Protein AF-H4F7G5-F1 (afdb_monomer)

Radius of gyration: 16.25 Å; Cα contacts (8 Å, |Δi|>4): 63; chains: 1; bounding box: 34×37×42 Å

pLDDT: mean 78.35, std 17.93, range [31.88, 95.88]

Structure (mmCIF, N/CA/C/O backbone):
data_AF-H4F7G5-F1
#
_entry.id   AF-H4F7G5-F1
#
loop_
_atom_site.group_PDB
_atom_site.id
_atom_site.type_symbol
_atom_site.label_atom_id
_atom_site.label_alt_id
_atom_site.label_comp_id
_atom_site.label_asym_id
_atom_site.label_entity_id
_atom_site.label_seq_id
_atom_site.pdbx_PDB_ins_code
_atom_site.Cartn_x
_atom_site.Cartn_y
_atom_site.Cartn_z
_atom_site.occupancy
_atom_site.B_iso_or_equiv
_atom_site.auth_seq_id
_atom_site.auth_comp_id
_atom_site.auth_asym_id
_atom_site.auth_atom_id
_atom_site.pdbx_PDB_model_num
ATOM 1 N N . MET A 1 1 ? 9.415 9.045 -9.858 1.00 54.00 1 MET A N 1
ATOM 2 C CA . MET A 1 1 ? 8.839 8.694 -8.543 1.00 54.00 1 MET A CA 1
ATOM 3 C C . MET A 1 1 ? 9.436 9.640 -7.523 1.00 54.00 1 MET A C 1
ATOM 5 O O . MET A 1 1 ? 10.633 9.874 -7.593 1.00 54.00 1 MET A O 1
ATOM 9 N N . HIS A 1 2 ? 8.625 10.225 -6.645 1.00 59.94 2 HIS A N 1
ATOM 10 C CA . HIS A 1 2 ? 9.160 10.966 -5.505 1.00 59.94 2 HIS A CA 1
ATOM 11 C C . HIS A 1 2 ? 9.586 9.955 -4.443 1.00 59.94 2 HIS A C 1
ATOM 13 O O . HIS A 1 2 ? 8.765 9.146 -4.010 1.00 59.94 2 HIS A O 1
ATOM 19 N N . THR A 1 3 ? 10.860 9.978 -4.059 1.00 68.44 3 THR A N 1
ATOM 20 C CA . THR A 1 3 ? 11.362 9.168 -2.949 1.00 68.44 3 THR A CA 1
ATOM 21 C C . THR A 1 3 ? 10.757 9.703 -1.657 1.00 68.44 3 THR A C 1
ATOM 23 O O . THR A 1 3 ? 10.836 10.897 -1.371 1.00 68.44 3 THR A O 1
ATOM 26 N N . ILE A 1 4 ? 10.104 8.821 -0.903 1.00 76.38 4 ILE A N 1
ATOM 27 C CA . ILE A 1 4 ? 9.512 9.151 0.392 1.00 76.38 4 ILE A CA 1
ATOM 28 C C . ILE A 1 4 ? 10.295 8.390 1.445 1.00 76.38 4 ILE A C 1
ATOM 30 O O . ILE A 1 4 ? 10.198 7.163 1.546 1.00 76.38 4 ILE A O 1
ATOM 34 N N . GLU A 1 5 ? 11.059 9.146 2.223 1.00 81.88 5 GLU A N 1
ATOM 35 C CA . GLU A 1 5 ? 11.713 8.645 3.420 1.00 81.88 5 GLU A CA 1
ATOM 36 C C . GLU A 1 5 ? 10.664 8.471 4.516 1.00 81.88 5 GLU A C 1
ATOM 38 O O . GLU A 1 5 ? 10.040 9.433 4.964 1.00 81.88 5 GLU A O 1
ATOM 43 N N . ILE A 1 6 ? 10.436 7.223 4.924 1.00 87.56 6 ILE A N 1
ATOM 44 C CA . ILE A 1 6 ? 9.477 6.887 5.977 1.00 87.56 6 ILE A CA 1
ATOM 45 C C . ILE A 1 6 ? 10.270 6.499 7.211 1.00 87.56 6 ILE A C 1
ATOM 47 O O . ILE A 1 6 ? 10.960 5.479 7.221 1.00 87.56 6 ILE A O 1
ATOM 51 N N . SER A 1 7 ? 10.145 7.303 8.263 1.00 89.88 7 SER A N 1
ATOM 52 C CA . SER A 1 7 ? 10.766 6.988 9.545 1.00 89.88 7 SER A CA 1
ATOM 53 C C . SER A 1 7 ? 10.178 5.702 10.142 1.00 89.88 7 SER A C 1
ATOM 55 O O . SER A 1 7 ? 9.011 5.365 9.921 1.00 89.88 7 SER A O 1
ATOM 57 N N . ALA A 1 8 ? 10.961 4.995 10.961 1.00 89.06 8 ALA A N 1
ATOM 58 C CA . ALA A 1 8 ? 10.473 3.817 11.680 1.00 89.06 8 ALA A CA 1
ATOM 59 C C . ALA A 1 8 ? 9.271 4.142 12.588 1.00 89.06 8 ALA A C 1
ATOM 61 O O . ALA A 1 8 ? 8.368 3.318 12.728 1.00 89.06 8 ALA A O 1
ATOM 62 N N . ALA A 1 9 ? 9.234 5.351 13.161 1.00 89.62 9 ALA A N 1
ATOM 63 C CA . ALA A 1 9 ? 8.129 5.824 13.991 1.00 89.62 9 ALA A CA 1
ATOM 64 C C . ALA A 1 9 ? 6.847 6.035 13.169 1.00 89.62 9 ALA A C 1
ATOM 66 O O . ALA A 1 9 ? 5.794 5.517 13.537 1.00 89.62 9 ALA A O 1
ATOM 67 N N . THR A 1 10 ? 6.945 6.712 12.020 1.00 90.69 10 THR A N 1
ATOM 68 C CA . THR A 1 10 ? 5.827 6.884 11.075 1.00 90.69 10 THR A CA 1
ATOM 69 C C . THR A 1 10 ? 5.308 5.528 10.598 1.00 90.69 10 THR A C 1
ATOM 71 O O . THR A 1 10 ? 4.102 5.286 10.574 1.00 90.69 10 THR A O 1
ATOM 74 N N . TRP A 1 11 ? 6.216 4.611 10.253 1.00 93.12 11 TRP A N 1
ATOM 75 C CA . TRP A 1 11 ? 5.842 3.277 9.795 1.00 93.12 11 TRP A CA 1
ATOM 76 C C . TRP A 1 11 ? 5.133 2.459 10.879 1.00 93.12 11 TRP A C 1
ATOM 78 O O . TRP A 1 11 ? 4.097 1.852 10.613 1.00 93.12 11 TRP A O 1
ATOM 88 N N . LYS A 1 12 ? 5.648 2.479 12.115 1.00 92.44 12 LYS A N 1
ATOM 89 C CA . LYS A 1 12 ? 4.995 1.854 13.271 1.00 92.44 12 LYS A CA 1
ATOM 90 C C . LYS A 1 12 ? 3.577 2.394 13.460 1.00 92.44 12 LYS A C 1
ATOM 92 O O . LYS A 1 12 ? 2.651 1.605 13.599 1.00 92.44 12 LYS A O 1
ATOM 97 N N . HIS A 1 13 ? 3.407 3.709 13.368 1.00 91.12 13 HIS A N 1
ATOM 98 C CA . HIS A 1 13 ? 2.102 4.341 13.513 1.00 91.12 13 HIS A CA 1
ATOM 99 C C . HIS A 1 13 ? 1.090 3.854 12.462 1.00 91.12 13 HIS A C 1
ATOM 101 O O . HIS A 1 13 ? -0.049 3.548 12.800 1.00 91.12 13 HIS A O 1
ATOM 107 N N . LEU A 1 14 ? 1.496 3.728 11.193 1.00 92.75 14 LEU A N 1
ATOM 108 C CA . LEU A 1 14 ? 0.632 3.193 10.130 1.00 92.75 14 LEU A CA 1
ATOM 109 C C . LEU A 1 14 ? 0.175 1.755 10.411 1.00 92.75 14 LEU A C 1
ATOM 111 O O . LEU A 1 14 ? -0.982 1.416 10.159 1.00 92.75 14 LEU A O 1
ATOM 115 N N . LEU A 1 15 ? 1.068 0.917 10.943 1.00 94.12 15 LEU A N 1
ATOM 116 C CA . LEU A 1 15 ? 0.730 -0.454 11.327 1.00 94.12 15 LEU A CA 1
ATOM 117 C C . LEU A 1 15 ? -0.252 -0.477 12.502 1.00 94.12 15 LEU A C 1
ATOM 119 O O . LEU A 1 15 ? -1.244 -1.199 12.447 1.00 94.12 15 LEU A O 1
ATOM 123 N N . ASP A 1 16 ? -0.019 0.336 13.529 1.00 92.94 16 ASP A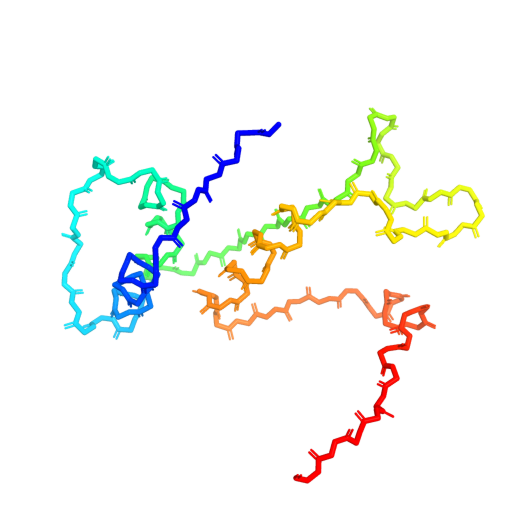 N 1
ATOM 124 C CA . ASP A 1 16 ? -0.907 0.421 14.691 1.00 92.94 16 ASP A CA 1
ATOM 125 C C . ASP A 1 16 ? -2.297 0.948 14.284 1.00 92.94 16 ASP A C 1
ATOM 127 O O . ASP A 1 16 ? -3.321 0.432 14.739 1.00 92.94 16 ASP A O 1
ATOM 131 N N . PHE A 1 17 ? -2.355 1.909 13.352 1.00 92.19 17 PHE A N 1
ATOM 132 C CA . PHE A 1 17 ? -3.607 2.424 12.791 1.00 92.19 17 PHE A CA 1
ATOM 133 C C . PHE A 1 17 ? -4.363 1.338 12.014 1.00 92.19 17 PHE A C 1
ATOM 135 O O . PHE A 1 17 ? -5.574 1.170 12.195 1.00 92.19 17 PHE A O 1
ATOM 142 N N . ARG A 1 18 ? -3.648 0.529 11.215 1.00 92.88 18 ARG A N 1
ATOM 143 C CA . ARG A 1 18 ? -4.228 -0.620 10.499 1.00 92.88 18 ARG A CA 1
ATOM 144 C C . ARG A 1 18 ? -4.847 -1.644 11.444 1.00 92.88 18 ARG A C 1
ATOM 146 O O . ARG A 1 18 ? -5.900 -2.200 11.123 1.00 92.88 18 ARG A O 1
ATOM 153 N N . GLN A 1 19 ? -4.217 -1.867 12.595 1.00 91.50 19 GLN A N 1
ATOM 154 C CA . GLN A 1 19 ? -4.722 -2.756 13.643 1.00 91.50 19 GLN A CA 1
ATOM 155 C C . GLN A 1 19 ? -5.836 -2.124 14.494 1.00 91.50 19 GLN A C 1
ATOM 157 O O . GLN A 1 19 ? -6.440 -2.806 15.316 1.00 91.50 19 GLN A O 1
ATOM 162 N N . GLY A 1 20 ? -6.142 -0.834 14.301 1.00 88.69 20 GLY A N 1
ATOM 163 C CA . GLY A 1 20 ? -7.118 -0.104 15.113 1.00 88.69 20 GLY A CA 1
ATOM 164 C C . GLY A 1 20 ? -6.663 0.140 16.553 1.00 88.69 20 GLY A C 1
ATOM 165 O O . GLY A 1 20 ? -7.506 0.309 17.426 1.00 88.69 20 GLY A O 1
ATOM 166 N N . VAL A 1 21 ? -5.351 0.126 16.802 1.00 86.62 21 VAL A N 1
ATOM 167 C CA . VAL A 1 21 ? -4.746 0.407 18.118 1.00 86.62 21 VAL A CA 1
ATOM 168 C C . VAL A 1 21 ? -4.657 1.914 18.374 1.00 86.62 21 VAL A C 1
ATOM 170 O O . VAL A 1 21 ? -4.677 2.352 19.521 1.00 86.62 21 VAL A O 1
ATOM 173 N N . VAL A 1 22 ? -4.575 2.706 17.306 1.00 84.75 22 VAL A N 1
ATOM 174 C CA . VAL A 1 22 ? -4.536 4.173 17.338 1.00 84.75 22 VAL A CA 1
ATOM 175 C C . VAL A 1 22 ? -5.545 4.745 16.344 1.00 84.75 22 VAL A C 1
ATOM 177 O O . VAL A 1 22 ? -5.911 4.069 15.380 1.00 84.75 22 VAL A O 1
ATOM 180 N N . ASP A 1 23 ? -5.980 5.984 16.572 1.00 78.00 23 ASP A N 1
ATOM 181 C CA . ASP A 1 23 ? -6.812 6.746 15.635 1.00 78.00 23 ASP A CA 1
ATOM 182 C C . ASP A 1 23 ? -5.970 7.404 14.526 1.00 78.00 23 ASP A C 1
ATOM 184 O O . ASP A 1 23 ? -4.742 7.468 14.598 1.00 78.00 23 ASP A O 1
ATOM 188 N N . MET A 1 24 ? -6.633 7.898 13.475 1.00 68.25 24 MET A N 1
ATOM 189 C CA . MET A 1 24 ? -5.966 8.554 12.344 1.00 68.25 24 MET A CA 1
ATOM 190 C C . MET A 1 24 ? -5.229 9.831 12.794 1.00 68.25 24 MET A C 1
ATOM 192 O O . MET A 1 24 ? -5.814 10.705 13.431 1.00 68.25 24 MET A O 1
ATOM 196 N N . VAL A 1 25 ? -3.965 9.971 12.389 1.00 67.25 25 VAL A N 1
ATOM 197 C CA . VAL A 1 25 ? -3.115 11.159 12.610 1.00 67.25 25 VAL A CA 1
ATOM 198 C C . VAL A 1 25 ? -3.076 12.038 11.343 1.00 67.25 25 VAL A C 1
ATOM 200 O O . VAL A 1 25 ? -3.368 11.531 10.256 1.00 67.25 25 VAL A O 1
ATOM 203 N N . PRO A 1 26 ? -2.797 13.361 11.436 1.00 62.91 26 PRO A N 1
ATOM 204 C CA . PRO A 1 26 ? -3.049 14.301 10.345 1.00 62.91 26 PRO A CA 1
ATOM 205 C C . PRO A 1 26 ? -2.311 13.981 9.040 1.00 62.91 26 PRO A C 1
ATOM 207 O O . PRO A 1 26 ? -1.141 13.603 9.035 1.00 62.91 26 PRO A O 1
ATOM 210 N N . LEU A 1 27 ? -2.987 14.271 7.923 1.00 63.12 27 LEU A N 1
ATOM 211 C CA . LEU A 1 27 ? -2.543 14.104 6.529 1.00 63.12 27 LEU A CA 1
ATOM 212 C C . LEU A 1 27 ? -1.268 14.890 6.146 1.00 63.12 27 LEU A C 1
ATOM 214 O O . LEU A 1 27 ? -0.859 14.853 4.988 1.00 63.12 27 LEU A O 1
ATOM 218 N N . SER A 1 28 ? -0.656 15.628 7.078 1.00 74.94 28 SER A N 1
ATOM 219 C CA . SER A 1 28 ? 0.567 16.401 6.833 1.00 74.94 28 SER A CA 1
ATOM 220 C C . SER A 1 28 ? 1.807 15.525 6.645 1.00 74.94 28 SER A C 1
ATOM 222 O O . SER A 1 28 ? 2.807 16.013 6.128 1.00 74.94 28 SER A O 1
ATOM 224 N N . ASP A 1 29 ? 1.760 14.254 7.059 1.00 83.19 29 ASP A N 1
ATOM 225 C CA . ASP A 1 29 ? 2.816 13.282 6.769 1.00 83.19 29 ASP A CA 1
ATOM 226 C C . ASP A 1 29 ? 2.602 12.669 5.361 1.00 83.19 29 ASP A C 1
ATOM 228 O O . ASP A 1 29 ? 1.573 12.023 5.120 1.00 83.19 29 ASP A O 1
ATOM 232 N N . PRO A 1 30 ? 3.556 12.821 4.418 1.00 85.25 30 PRO A N 1
ATOM 233 C CA . PRO A 1 30 ? 3.457 12.255 3.070 1.00 85.25 30 PRO A CA 1
ATOM 234 C C . PRO A 1 30 ? 3.230 10.737 3.036 1.00 85.25 30 PRO A C 1
ATOM 236 O O . PRO A 1 30 ? 2.604 10.226 2.106 1.00 85.25 30 PRO A O 1
ATOM 239 N N . ALA A 1 31 ? 3.703 9.997 4.043 1.00 87.75 31 ALA A N 1
ATOM 240 C CA . ALA A 1 31 ? 3.442 8.568 4.152 1.00 87.75 31 ALA A CA 1
ATOM 241 C C . ALA A 1 31 ? 1.961 8.294 4.450 1.00 87.75 31 ALA A C 1
ATOM 243 O O . ALA A 1 31 ? 1.380 7.380 3.865 1.00 87.75 31 ALA A O 1
ATOM 244 N N . PHE A 1 32 ? 1.323 9.104 5.300 1.00 87.88 32 PHE A N 1
ATOM 245 C CA . PHE A 1 32 ? -0.110 8.989 5.581 1.00 87.88 32 PHE A CA 1
ATOM 246 C C . PHE A 1 32 ? -0.967 9.359 4.372 1.00 87.88 32 PHE A C 1
ATOM 248 O O . PHE A 1 32 ? -1.995 8.723 4.154 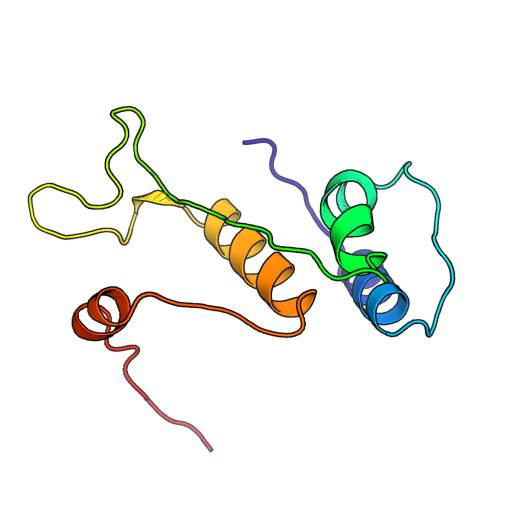1.00 87.88 32 PHE A O 1
ATOM 255 N N . ALA A 1 33 ? -0.527 10.304 3.540 1.00 88.19 33 ALA A N 1
ATOM 256 C CA . ALA A 1 33 ? -1.227 10.625 2.297 1.00 88.19 33 ALA A CA 1
ATOM 257 C C . ALA A 1 33 ? -1.314 9.420 1.337 1.00 88.19 33 ALA A C 1
ATOM 259 O O . ALA A 1 33 ? -2.324 9.242 0.660 1.00 88.19 33 ALA A O 1
ATOM 260 N N . ILE A 1 34 ? -0.282 8.568 1.298 1.00 90.00 34 ILE A N 1
ATOM 261 C CA . ILE A 1 34 ? -0.239 7.393 0.412 1.00 90.00 34 ILE A CA 1
ATOM 262 C C . ILE A 1 34 ? -0.848 6.155 1.068 1.00 90.00 34 ILE A C 1
ATOM 264 O O . ILE A 1 34 ? -1.654 5.458 0.455 1.00 90.00 34 ILE A O 1
ATOM 268 N N . TYR A 1 35 ? -0.446 5.850 2.300 1.00 92.81 35 TYR A N 1
ATOM 269 C CA . TYR A 1 35 ? -0.784 4.586 2.956 1.00 92.81 35 TYR A CA 1
ATOM 270 C C . TYR A 1 35 ? -1.986 4.693 3.890 1.00 92.81 35 TYR A C 1
ATOM 272 O O . TYR A 1 35 ? -2.590 3.671 4.201 1.00 92.81 35 TYR A O 1
ATOM 280 N N . GLY A 1 36 ? -2.371 5.900 4.313 1.00 91.88 36 GLY A N 1
ATOM 281 C CA . GLY A 1 36 ? -3.511 6.133 5.201 1.00 91.88 36 GLY A CA 1
ATOM 282 C C . GLY A 1 36 ? -4.827 5.547 4.679 1.00 91.88 36 GLY A C 1
ATOM 283 O O . GLY A 1 36 ? -5.500 4.863 5.449 1.00 91.88 36 GLY A O 1
ATOM 284 N N . PRO A 1 37 ? -5.184 5.707 3.388 1.00 91.94 37 PRO A N 1
ATOM 285 C CA . PRO A 1 37 ? -6.388 5.090 2.830 1.00 91.94 37 PRO A CA 1
ATOM 286 C C . PRO A 1 37 ? -6.374 3.556 2.870 1.00 91.94 37 PRO A C 1
ATOM 288 O O . PRO A 1 37 ? -7.415 2.944 3.079 1.00 91.94 37 PRO A O 1
ATOM 291 N N . ILE A 1 38 ? -5.200 2.935 2.703 1.00 94.44 38 ILE A N 1
ATOM 292 C CA . ILE A 1 38 ? -5.029 1.474 2.759 1.00 94.44 38 ILE A CA 1
ATOM 293 C C . ILE A 1 38 ? -5.107 1.002 4.216 1.00 94.44 38 ILE A C 1
ATOM 295 O O . ILE A 1 38 ? -5.841 0.071 4.531 1.00 94.44 38 ILE A O 1
ATOM 299 N N . ALA A 1 39 ? -4.381 1.671 5.115 1.00 93.88 39 ALA A N 1
ATOM 300 C CA . ALA A 1 39 ? -4.345 1.351 6.538 1.00 93.88 39 ALA A CA 1
ATOM 301 C C . ALA A 1 39 ? -5.709 1.562 7.221 1.00 93.88 39 ALA A C 1
ATOM 303 O O . ALA A 1 39 ? -6.095 0.795 8.096 1.00 93.88 39 ALA A O 1
ATOM 304 N N . GLY A 1 40 ? -6.454 2.590 6.810 1.00 92.62 40 GLY A N 1
ATOM 305 C CA . GLY A 1 40 ? -7.751 2.951 7.378 1.00 92.62 40 GLY A CA 1
ATOM 306 C C . GLY A 1 40 ? -8.949 2.235 6.755 1.00 92.62 40 GLY A C 1
ATOM 307 O O . GLY A 1 40 ? -10.067 2.427 7.234 1.00 92.62 40 GLY A O 1
ATOM 308 N N . ALA A 1 41 ? -8.757 1.433 5.705 1.00 92.75 41 ALA A N 1
ATOM 309 C CA . ALA A 1 41 ? -9.851 0.759 5.020 1.00 92.75 41 ALA A CA 1
ATOM 310 C C . ALA A 1 41 ? -10.563 -0.236 5.953 1.00 92.75 41 ALA A C 1
ATOM 312 O O . ALA A 1 41 ? -9.967 -1.185 6.460 1.00 92.75 41 ALA A O 1
ATOM 313 N N . ARG A 1 42 ? -11.861 -0.009 6.184 1.00 90.06 42 ARG A N 1
ATOM 314 C CA . ARG A 1 42 ? -12.728 -0.907 6.975 1.00 90.06 42 ARG A CA 1
ATOM 315 C C . ARG A 1 42 ? -13.699 -1.709 6.114 1.00 90.06 42 ARG A C 1
ATOM 317 O O . ARG A 1 42 ? -14.097 -2.801 6.502 1.00 90.06 42 ARG A O 1
ATOM 324 N N . ALA A 1 43 ? -14.069 -1.177 4.953 1.00 91.94 43 ALA A N 1
ATOM 325 C CA . ALA A 1 43 ? -14.811 -1.915 3.941 1.00 91.94 43 ALA A CA 1
ATOM 326 C C . ALA A 1 43 ? -13.855 -2.759 3.087 1.00 91.94 43 ALA A C 1
ATOM 328 O O . ALA A 1 43 ? -12.669 -2.446 2.971 1.00 91.94 43 ALA A O 1
ATOM 329 N N . SER A 1 44 ? -14.382 -3.809 2.455 1.00 93.12 44 SER A N 1
ATOM 330 C CA . SER A 1 44 ? -13.619 -4.609 1.499 1.00 93.12 44 SER A CA 1
ATOM 331 C C . SER A 1 44 ? -13.130 -3.746 0.338 1.00 93.12 44 SER A C 1
ATOM 333 O O . SER A 1 44 ? -13.897 -2.988 -0.255 1.00 93.12 44 SER A O 1
ATOM 335 N N . PHE A 1 45 ? -11.856 -3.894 -0.009 1.00 94.88 45 PHE A N 1
ATOM 336 C CA . PHE A 1 45 ? -11.235 -3.197 -1.126 1.00 94.88 45 PHE A CA 1
ATOM 337 C C . PHE A 1 45 ? -10.199 -4.097 -1.797 1.00 94.88 45 PHE A C 1
ATOM 339 O O . PHE A 1 45 ? -9.738 -5.083 -1.223 1.00 94.88 45 PHE A O 1
ATOM 346 N N . VAL A 1 46 ? -9.835 -3.742 -3.025 1.00 94.62 46 VAL A N 1
ATOM 347 C CA . VAL A 1 46 ? -8.757 -4.390 -3.769 1.00 94.62 46 VAL A CA 1
ATOM 348 C C . VAL A 1 46 ? -7.839 -3.299 -4.292 1.00 94.62 46 VAL A C 1
ATOM 350 O O . VAL A 1 46 ? -8.304 -2.315 -4.865 1.00 94.62 46 VAL A O 1
ATOM 353 N N . LEU A 1 47 ? -6.535 -3.486 -4.104 1.00 93.31 47 LEU A N 1
ATOM 354 C CA . LEU A 1 47 ? -5.499 -2.639 -4.681 1.00 93.31 47 LEU A CA 1
ATOM 355 C C . LEU A 1 47 ? -4.587 -3.494 -5.561 1.00 93.31 47 LEU A C 1
ATOM 357 O O . LEU A 1 47 ? -4.293 -4.643 -5.229 1.00 93.31 47 LEU A O 1
ATOM 361 N N . ALA A 1 48 ? -4.128 -2.929 -6.674 1.00 91.06 48 ALA A N 1
ATOM 362 C CA . ALA A 1 48 ? -3.196 -3.587 -7.578 1.00 91.06 48 ALA A CA 1
ATOM 363 C C . ALA A 1 48 ? -1.978 -2.692 -7.808 1.00 91.06 48 ALA A C 1
ATOM 365 O O . ALA A 1 48 ? -2.116 -1.526 -8.172 1.00 91.06 48 ALA A O 1
ATOM 366 N N . GLN A 1 49 ? -0.786 -3.259 -7.623 1.00 88.25 49 GLN A N 1
ATOM 367 C CA . GLN A 1 49 ? 0.473 -2.646 -8.030 1.00 88.25 49 GLN A CA 1
ATOM 368 C C . GLN A 1 49 ? 1.026 -3.419 -9.226 1.00 88.25 49 GLN A C 1
ATOM 370 O O . GLN A 1 49 ? 1.182 -4.638 -9.161 1.00 88.25 49 GLN A O 1
ATOM 375 N N . VAL A 1 50 ? 1.355 -2.702 -10.302 1.00 86.88 50 VAL A N 1
ATOM 376 C CA . VAL A 1 50 ? 1.962 -3.276 -11.506 1.00 86.88 50 VAL A CA 1
ATOM 377 C C . VAL A 1 50 ? 3.263 -2.543 -11.797 1.00 86.88 50 VAL A C 1
ATOM 379 O O . VAL A 1 50 ? 3.260 -1.345 -12.071 1.00 86.88 50 VAL A O 1
ATOM 382 N N . GLY A 1 51 ? 4.375 -3.275 -11.746 1.00 83.00 51 GLY A N 1
ATOM 383 C CA . GLY A 1 51 ? 5.634 -2.823 -12.321 1.00 83.00 51 GLY A CA 1
ATOM 384 C C . GLY A 1 51 ? 5.598 -3.027 -13.829 1.00 83.00 51 GLY A C 1
ATOM 385 O O . GLY A 1 51 ? 5.440 -4.158 -14.286 1.00 83.00 51 GLY A O 1
ATOM 386 N N . GLN A 1 52 ? 5.742 -1.949 -14.593 1.00 88.06 52 GLN A N 1
ATOM 387 C CA . GLN A 1 52 ? 5.871 -2.007 -16.045 1.00 88.06 52 GLN A CA 1
ATOM 388 C C . GLN A 1 52 ? 6.945 -1.032 -16.524 1.00 88.06 52 GLN A C 1
ATOM 390 O O . GLN A 1 52 ? 7.219 -0.016 -15.887 1.00 88.06 52 GLN A O 1
ATOM 395 N N . SER A 1 53 ? 7.544 -1.358 -17.658 1.00 83.75 53 SER A N 1
ATOM 396 C CA . SER A 1 53 ? 8.385 -0.440 -18.423 1.00 83.75 53 SER A CA 1
ATOM 397 C C . SER A 1 53 ? 7.529 0.613 -19.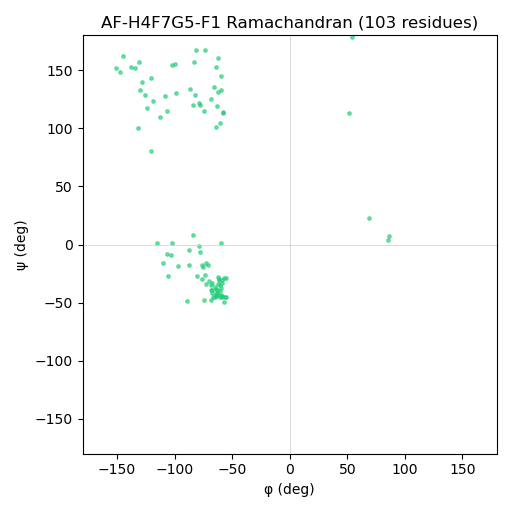138 1.00 83.75 53 SER A C 1
ATOM 399 O O . SER A 1 53 ? 6.305 0.493 -19.203 1.00 83.75 53 SER A O 1
ATOM 401 N N . LEU A 1 54 ? 8.162 1.669 -19.661 1.00 84.25 54 LEU A N 1
ATOM 402 C CA . LEU A 1 54 ? 7.454 2.799 -20.281 1.00 84.25 54 LEU A CA 1
ATOM 403 C C . LEU A 1 54 ? 6.628 2.392 -21.514 1.00 84.25 54 LEU A C 1
ATOM 405 O O . LEU A 1 54 ? 5.620 3.024 -21.809 1.00 84.25 54 LEU A O 1
ATOM 409 N N . ASP A 1 55 ? 7.033 1.330 -22.212 1.00 84.75 55 ASP A N 1
ATOM 410 C CA . ASP A 1 55 ? 6.298 0.746 -23.341 1.00 84.75 55 ASP A CA 1
ATOM 411 C C . ASP A 1 55 ? 5.196 -0.242 -22.900 1.00 84.75 55 ASP A C 1
ATOM 413 O O . ASP A 1 55 ? 4.592 -0.917 -23.732 1.00 84.75 55 ASP A O 1
ATOM 417 N N . GLY A 1 56 ? 4.918 -0.326 -21.595 1.00 82.19 56 GLY A N 1
ATOM 418 C CA . GLY A 1 56 ? 3.830 -1.108 -21.016 1.00 82.19 56 GLY A CA 1
ATOM 419 C C . GLY A 1 56 ? 4.161 -2.570 -20.730 1.00 82.19 56 GLY A C 1
ATOM 420 O O . GLY A 1 56 ? 3.271 -3.349 -20.379 1.00 82.19 56 GLY A O 1
ATOM 421 N N . ARG A 1 57 ? 5.42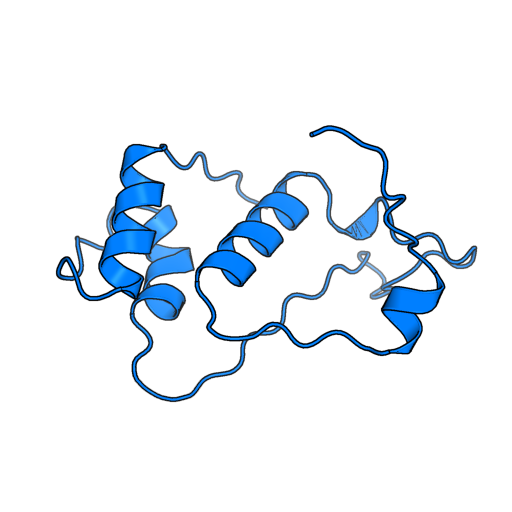4 -2.990 -20.869 1.00 82.00 57 ARG A N 1
ATOM 422 C CA . ARG A 1 57 ? 5.801 -4.395 -20.668 1.00 82.00 57 ARG A CA 1
ATOM 423 C C . ARG A 1 57 ? 6.111 -4.706 -19.208 1.00 82.00 57 ARG A C 1
ATOM 425 O O . ARG A 1 57 ? 6.886 -4.001 -18.561 1.00 82.00 57 ARG A O 1
ATOM 432 N N . ILE A 1 58 ? 5.559 -5.819 -18.724 1.00 77.94 58 ILE A N 1
ATOM 433 C CA . ILE A 1 58 ? 5.787 -6.364 -17.372 1.00 77.94 58 ILE A CA 1
ATOM 434 C C . ILE A 1 58 ? 7.015 -7.289 -17.284 1.00 77.94 58 ILE A C 1
ATOM 436 O O . ILE A 1 58 ? 7.522 -7.539 -16.195 1.00 77.94 58 ILE A O 1
ATOM 440 N N . THR A 1 59 ? 7.506 -7.790 -18.422 1.00 71.56 59 THR A N 1
ATOM 441 C CA . THR A 1 59 ? 8.773 -8.526 -18.537 1.00 71.56 59 THR A CA 1
ATOM 442 C C . THR A 1 59 ? 9.545 -7.998 -19.738 1.00 71.56 59 THR A C 1
ATOM 444 O O . THR A 1 59 ? 8.952 -7.579 -20.734 1.00 71.56 59 THR A O 1
ATOM 447 N N . THR A 1 60 ? 10.870 -8.078 -19.698 1.00 64.62 60 THR A N 1
ATOM 448 C CA . THR A 1 60 ? 11.683 -7.949 -20.912 1.00 64.62 60 THR A CA 1
ATOM 449 C C . THR A 1 60 ? 11.342 -9.081 -21.900 1.00 64.62 60 THR A C 1
ATOM 451 O O . THR A 1 60 ? 10.797 -10.114 -21.488 1.00 64.62 60 THR A O 1
ATOM 454 N N . PRO A 1 61 ? 11.658 -8.939 -23.202 1.00 63.03 61 PRO A N 1
ATOM 455 C CA . PRO A 1 61 ? 11.469 -10.009 -24.188 1.00 63.03 61 PRO A CA 1
ATOM 456 C C . PRO A 1 61 ? 12.206 -11.312 -23.839 1.00 63.03 61 PRO A C 1
ATOM 458 O O . PRO A 1 61 ? 11.744 -12.393 -24.189 1.00 63.03 61 PRO A O 1
ATOM 461 N N . SER A 1 62 ? 13.324 -11.220 -23.112 1.00 67.44 62 SER A N 1
ATOM 462 C CA . SER A 1 62 ? 14.077 -12.359 -22.569 1.00 67.44 62 SER A CA 1
ATOM 463 C C . SER A 1 62 ? 13.453 -12.963 -21.301 1.00 67.44 62 SER A C 1
ATOM 465 O O . SER A 1 62 ? 13.963 -13.950 -20.777 1.00 67.44 62 SER A O 1
ATOM 467 N N . GLY A 1 63 ? 12.339 -12.408 -20.814 1.00 60.84 63 GLY A N 1
ATOM 468 C CA . GLY A 1 63 ? 11.593 -12.910 -19.663 1.00 60.84 63 GLY A CA 1
ATOM 469 C C . GLY A 1 63 ? 12.096 -12.421 -18.305 1.00 60.84 63 GLY A C 1
ATOM 470 O O . GLY A 1 63 ? 11.545 -12.846 -17.292 1.00 60.84 63 GLY A O 1
ATOM 471 N N . ASP A 1 64 ? 13.092 -11.532 -18.260 1.00 61.84 64 ASP A N 1
ATOM 472 C CA . ASP A 1 64 ? 13.547 -10.926 -17.008 1.00 61.84 64 ASP A CA 1
ATOM 473 C C . ASP A 1 64 ? 12.638 -9.750 -16.617 1.00 61.84 64 ASP A C 1
ATOM 475 O O . ASP A 1 64 ? 12.372 -8.863 -17.431 1.00 61.84 64 ASP A O 1
ATOM 479 N N . ALA A 1 65 ? 12.141 -9.753 -15.384 1.00 63.19 65 ALA A N 1
ATOM 480 C CA . ALA A 1 65 ? 11.320 -8.689 -14.803 1.00 63.19 65 ALA A CA 1
ATOM 481 C C . ALA A 1 65 ? 12.019 -7.993 -13.619 1.00 63.19 65 ALA A C 1
ATOM 483 O O . ALA A 1 65 ? 11.440 -7.101 -12.996 1.00 63.19 65 ALA A O 1
ATOM 484 N N . ARG A 1 66 ? 13.253 -8.407 -13.294 1.00 60.56 66 ARG A N 1
ATOM 485 C CA . ARG A 1 66 ? 13.953 -8.068 -12.048 1.00 60.56 66 ARG A CA 1
ATOM 486 C C . ARG A 1 66 ? 14.200 -6.561 -11.881 1.00 60.56 66 ARG A C 1
ATOM 488 O O . ARG A 1 66 ? 14.128 -6.078 -10.756 1.00 60.56 66 ARG A O 1
ATOM 495 N N . ASP A 1 67 ? 14.345 -5.820 -12.980 1.00 62.38 67 ASP A N 1
ATOM 496 C CA . ASP A 1 67 ? 14.677 -4.385 -12.949 1.00 62.38 67 ASP A CA 1
ATOM 497 C C . ASP A 1 67 ? 13.494 -3.439 -13.209 1.00 62.38 67 ASP A C 1
ATOM 499 O O . ASP A 1 67 ? 13.658 -2.221 -13.199 1.00 62.38 67 ASP A O 1
ATOM 503 N N . VAL A 1 68 ? 12.279 -3.956 -13.414 1.00 72.75 68 VAL A N 1
ATOM 504 C CA . VAL A 1 68 ? 11.144 -3.116 -13.841 1.00 72.75 68 VAL A CA 1
ATOM 505 C C . VAL A 1 68 ? 10.667 -2.156 -12.739 1.00 72.75 68 VAL A C 1
ATOM 507 O O . VAL A 1 68 ? 10.182 -1.070 -13.041 1.00 72.75 68 VAL A O 1
ATOM 510 N N . SER A 1 69 ? 10.780 -2.534 -11.459 1.00 74.69 69 SER A N 1
ATOM 511 C CA . SER A 1 69 ? 10.204 -1.754 -10.343 1.00 74.69 69 SER A CA 1
ATOM 512 C C . SER A 1 69 ? 11.210 -0.983 -9.481 1.00 74.69 69 SER A C 1
ATOM 514 O O . SER A 1 69 ? 10.778 -0.183 -8.654 1.00 74.69 69 SER A O 1
ATOM 516 N N . GLY A 1 70 ? 12.521 -1.175 -9.659 1.00 83.06 70 GLY A N 1
ATOM 517 C CA . GLY A 1 70 ? 13.558 -0.538 -8.832 1.00 83.06 70 GLY A CA 1
ATOM 518 C C . GLY A 1 70 ? 13.410 -0.753 -7.305 1.00 83.06 70 GLY A C 1
ATOM 519 O O . GLY A 1 70 ? 12.459 -1.384 -6.835 1.00 83.06 70 GLY A O 1
ATOM 520 N N . PRO A 1 71 ? 14.341 -0.231 -6.484 1.00 85.44 71 PRO A N 1
ATOM 521 C CA . PRO A 1 71 ? 14.283 -0.375 -5.023 1.00 85.44 71 PRO A CA 1
ATOM 522 C C . PRO A 1 71 ? 13.051 0.286 -4.386 1.00 85.44 71 PRO A C 1
ATOM 524 O O . PRO A 1 71 ? 12.403 -0.313 -3.527 1.00 85.44 71 PRO A O 1
ATOM 527 N N . ASP A 1 72 ? 12.674 1.482 -4.847 1.00 86.50 72 ASP A N 1
ATOM 528 C CA . ASP A 1 72 ? 11.537 2.234 -4.300 1.00 86.50 72 ASP A CA 1
ATOM 529 C C . ASP A 1 72 ? 10.195 1.544 -4.582 1.00 86.50 72 ASP A C 1
ATOM 531 O O . ASP A 1 72 ? 9.327 1.481 -3.706 1.00 86.50 72 ASP A O 1
ATOM 535 N N . GLY A 1 73 ? 10.024 0.963 -5.776 1.00 87.38 73 GLY A N 1
ATOM 536 C CA . GLY A 1 73 ? 8.821 0.204 -6.119 1.00 87.38 73 GLY A CA 1
ATOM 537 C C . GLY A 1 73 ? 8.711 -1.105 -5.335 1.00 87.38 73 GLY A C 1
ATOM 538 O O . GLY A 1 73 ? 7.607 -1.486 -4.938 1.00 87.38 73 GLY A O 1
ATOM 539 N N . LEU A 1 74 ? 9.839 -1.764 -5.041 1.00 87.44 74 LEU A N 1
ATOM 540 C CA . LEU A 1 74 ? 9.879 -2.929 -4.149 1.00 87.44 74 LEU A CA 1
ATOM 541 C C . LEU A 1 74 ? 9.550 -2.549 -2.699 1.00 87.44 74 LEU A C 1
ATOM 543 O O . LEU A 1 74 ? 8.782 -3.250 -2.039 1.00 87.44 74 LEU A O 1
ATOM 547 N N . ALA A 1 75 ? 10.076 -1.427 -2.203 1.00 90.69 75 ALA A N 1
ATOM 548 C CA . ALA A 1 75 ? 9.747 -0.924 -0.872 1.00 90.69 75 ALA A CA 1
ATOM 549 C C . ALA A 1 75 ? 8.254 -0.576 -0.759 1.00 90.69 75 ALA A C 1
ATOM 551 O O . ALA A 1 75 ? 7.604 -0.944 0.220 1.00 90.69 75 ALA A O 1
ATOM 552 N N . HIS A 1 76 ? 7.688 0.080 -1.776 1.00 91.06 76 HIS A N 1
ATOM 553 C CA . HIS A 1 76 ? 6.254 0.351 -1.855 1.00 91.06 76 HIS A CA 1
ATOM 554 C C . HIS A 1 76 ? 5.427 -0.945 -1.862 1.00 91.06 76 HIS A C 1
ATOM 556 O O . HIS A 1 76 ? 4.496 -1.069 -1.066 1.00 91.06 76 HIS A O 1
ATOM 562 N N . LEU A 1 77 ? 5.830 -1.948 -2.655 1.00 91.88 77 LEU A N 1
ATOM 563 C CA . LEU A 1 77 ? 5.169 -3.256 -2.699 1.00 91.88 77 LEU A CA 1
ATOM 564 C C . LEU A 1 77 ? 5.130 -3.911 -1.319 1.00 91.88 77 LEU A C 1
ATOM 566 O O . LEU A 1 77 ? 4.076 -4.364 -0.876 1.00 91.88 77 LEU A O 1
ATOM 570 N N . HIS A 1 78 ? 6.267 -3.964 -0.623 1.00 92.38 78 HIS A N 1
ATOM 571 C CA . HIS A 1 78 ? 6.336 -4.563 0.709 1.00 92.38 78 HIS A CA 1
ATOM 572 C C . HIS A 1 78 ? 5.470 -3.818 1.728 1.00 92.38 78 HIS A C 1
ATOM 574 O O . HIS A 1 78 ? 4.795 -4.464 2.528 1.00 92.38 78 HIS A O 1
ATOM 580 N N . ARG A 1 79 ? 5.422 -2.481 1.670 1.00 94.56 79 ARG A N 1
ATOM 581 C CA . ARG A 1 79 ? 4.563 -1.673 2.549 1.00 94.56 79 ARG A CA 1
ATOM 582 C C . ARG A 1 79 ? 3.081 -1.931 2.284 1.00 94.56 79 ARG A C 1
ATOM 584 O O . ARG A 1 79 ? 2.342 -2.178 3.228 1.00 94.56 79 ARG A O 1
ATOM 591 N N . CYS A 1 80 ? 2.657 -1.968 1.021 1.00 94.81 80 CYS A N 1
ATOM 592 C CA . CYS A 1 80 ? 1.285 -2.337 0.664 1.00 94.81 80 CYS A CA 1
ATOM 593 C C . CYS A 1 80 ? 0.935 -3.745 1.168 1.00 94.81 80 CYS A C 1
ATOM 595 O O . CYS A 1 80 ? -0.105 -3.925 1.794 1.00 94.81 80 CYS A O 1
ATOM 597 N N . ARG A 1 81 ? 1.828 -4.730 0.981 1.00 94.94 81 ARG A N 1
ATOM 598 C CA . ARG A 1 81 ? 1.633 -6.111 1.464 1.00 94.94 81 ARG A CA 1
ATOM 599 C C . ARG A 1 81 ? 1.512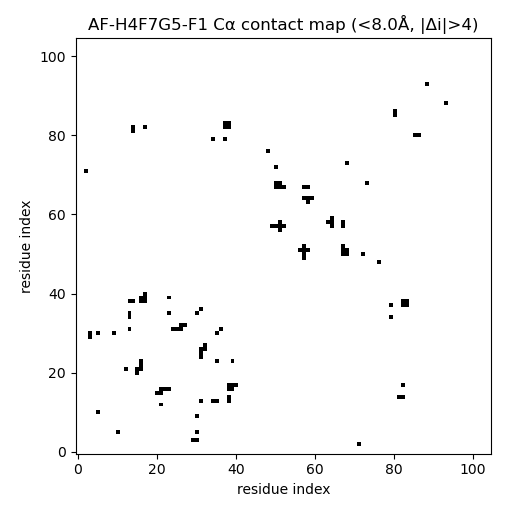 -6.211 2.986 1.00 94.94 81 ARG A C 1
ATOM 601 O O . ARG A 1 81 ? 0.827 -7.104 3.461 1.00 94.94 81 ARG A O 1
ATOM 608 N N . ALA A 1 82 ? 2.154 -5.317 3.734 1.00 95.38 82 ALA A N 1
ATOM 609 C CA . ALA A 1 82 ? 2.059 -5.273 5.192 1.00 95.38 82 ALA A CA 1
ATOM 610 C C . ALA A 1 82 ? 0.743 -4.660 5.708 1.00 95.38 82 ALA A C 1
ATOM 612 O O . ALA A 1 82 ? 0.414 -4.840 6.877 1.00 95.38 82 ALA A O 1
ATOM 613 N N . LEU A 1 83 ? 0.008 -3.928 4.864 1.00 95.88 83 LEU A N 1
ATOM 614 C CA . LEU A 1 83 ? -1.224 -3.224 5.241 1.00 95.88 83 LEU A CA 1
ATOM 615 C C . LEU A 1 83 ? -2.505 -3.930 4.770 1.00 95.88 83 LEU A C 1
ATOM 617 O O . LEU A 1 83 ? -3.599 -3.526 5.161 1.00 95.88 83 LEU A O 1
ATOM 621 N N . VAL A 1 84 ? -2.392 -4.971 3.945 1.00 95.38 84 VAL A N 1
ATOM 622 C CA . VAL A 1 84 ? -3.530 -5.756 3.442 1.00 95.38 84 VAL A CA 1
ATOM 623 C C . VAL A 1 84 ? -3.663 -7.085 4.177 1.00 95.38 84 VAL A C 1
ATOM 625 O O . VAL A 1 84 ? -2.682 -7.639 4.664 1.00 95.38 84 VAL A O 1
ATOM 628 N N . ASP A 1 85 ? -4.877 -7.629 4.203 1.00 93.75 85 ASP A N 1
ATOM 629 C CA . ASP A 1 85 ? -5.159 -8.922 4.840 1.00 93.75 85 ASP A CA 1
ATOM 630 C C . ASP A 1 85 ? -4.683 -10.116 4.002 1.00 93.75 85 ASP A C 1
ATOM 632 O O . ASP A 1 85 ? -4.350 -11.171 4.537 1.00 93.75 85 ASP A O 1
ATOM 636 N N . ALA A 1 86 ? -4.658 -9.967 2.675 1.00 93.44 86 ALA A N 1
ATOM 637 C CA . ALA A 1 86 ? -4.274 -11.025 1.753 1.00 93.44 86 ALA A CA 1
ATOM 638 C C . ALA A 1 86 ? -3.571 -10.466 0.513 1.00 93.44 86 ALA A C 1
ATOM 640 O O . ALA A 1 86 ? -3.870 -9.371 0.038 1.00 93.44 86 ALA A O 1
ATOM 641 N N . VAL A 1 87 ? -2.649 -11.257 -0.040 1.00 92.88 87 VAL A N 1
ATOM 642 C CA . VAL A 1 87 ? -1.925 -10.940 -1.276 1.00 92.88 87 VAL A CA 1
ATOM 643 C C . VAL A 1 87 ? -2.233 -12.012 -2.309 1.00 92.88 87 VAL A C 1
ATOM 645 O O . VAL A 1 87 ? -1.975 -13.192 -2.078 1.00 92.88 87 VAL A O 1
ATOM 648 N N . ILE A 1 88 ? -2.748 -11.593 -3.463 1.00 89.44 88 ILE A N 1
ATOM 649 C CA . ILE A 1 88 ? -3.032 -12.479 -4.594 1.00 89.44 88 ILE A CA 1
ATOM 650 C C . ILE A 1 88 ? -1.878 -12.381 -5.592 1.00 89.44 88 ILE A C 1
ATOM 652 O O . ILE A 1 88 ? -1.472 -11.286 -5.979 1.00 89.44 88 ILE A O 1
ATOM 656 N N . VAL A 1 89 ? -1.356 -13.532 -6.022 1.00 83.94 89 VAL A N 1
ATOM 657 C CA . VAL A 1 89 ? -0.319 -13.636 -7.058 1.00 83.94 89 VAL A CA 1
ATOM 658 C C . VAL A 1 89 ? -0.753 -14.623 -8.138 1.00 83.94 89 VAL A C 1
ATOM 660 O O . VAL A 1 89 ? -1.337 -15.663 -7.841 1.00 83.94 89 VAL A O 1
ATOM 663 N N . GLY A 1 90 ? -0.476 -14.304 -9.404 1.00 77.19 90 GLY A N 1
ATOM 664 C CA . GLY A 1 90 ? -0.749 -15.213 -10.518 1.00 77.19 90 GLY A CA 1
ATOM 665 C C . GLY A 1 90 ? 0.117 -16.475 -10.440 1.00 77.19 90 GLY A C 1
ATOM 666 O O . GLY A 1 90 ? 1.322 -16.394 -10.204 1.00 77.19 90 GLY A O 1
ATOM 667 N N . ALA A 1 91 ? -0.477 -17.649 -10.670 1.00 66.38 91 ALA A N 1
ATOM 668 C CA . ALA A 1 91 ? 0.203 -18.945 -10.548 1.00 66.38 91 ALA A CA 1
ATOM 669 C C . ALA A 1 91 ? 1.432 -19.093 -11.472 1.00 66.38 91 ALA A C 1
ATOM 671 O O . ALA A 1 91 ? 2.411 -19.745 -11.113 1.00 66.38 91 ALA A O 1
ATOM 672 N N . THR A 1 92 ? 1.424 -18.443 -12.637 1.00 58.53 92 THR A N 1
ATOM 673 C CA . THR A 1 92 ? 2.553 -18.424 -13.581 1.00 58.53 92 THR A CA 1
ATOM 674 C C . THR A 1 92 ? 3.707 -17.515 -13.143 1.00 58.53 92 THR A C 1
ATOM 676 O O . THR A 1 92 ? 4.834 -1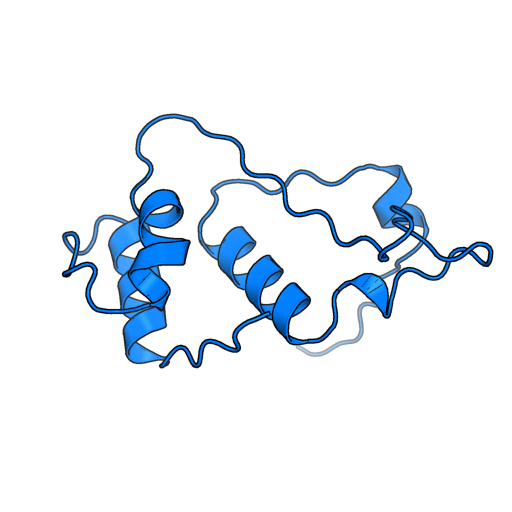7.721 -13.592 1.00 58.53 92 THR A O 1
ATOM 679 N N . THR A 1 93 ? 3.475 -16.564 -12.230 1.00 55.25 93 THR A N 1
ATOM 680 C CA . THR A 1 93 ? 4.508 -15.664 -11.685 1.00 55.25 93 THR A CA 1
ATOM 681 C C . THR A 1 93 ? 5.443 -16.399 -10.716 1.00 55.25 93 THR A C 1
ATOM 683 O O . THR A 1 93 ? 6.649 -16.151 -10.712 1.00 55.25 93 THR A O 1
ATOM 686 N N . ASN A 1 94 ? 4.928 -17.378 -9.961 1.00 48.16 94 ASN A N 1
ATOM 687 C CA . ASN A 1 94 ? 5.726 -18.175 -9.017 1.00 48.16 94 ASN A CA 1
ATOM 688 C C . ASN A 1 94 ? 6.643 -19.197 -9.709 1.00 48.16 94 ASN A C 1
ATOM 690 O O . ASN A 1 94 ? 7.680 -19.563 -9.162 1.00 48.16 94 ASN A O 1
ATOM 694 N N . ALA A 1 95 ? 6.296 -19.649 -10.917 1.00 41.16 95 ALA A N 1
ATOM 695 C CA . ALA A 1 95 ? 7.062 -20.668 -11.636 1.00 41.16 95 ALA A CA 1
ATOM 696 C C . ALA A 1 95 ? 8.404 -20.154 -12.199 1.00 41.16 95 ALA A C 1
ATOM 698 O O . ALA A 1 95 ? 9.261 -20.962 -12.551 1.00 41.16 95 ALA A O 1
ATOM 699 N N . ARG A 1 96 ? 8.605 -18.829 -12.287 1.00 48.25 96 ARG A N 1
ATOM 700 C CA . ARG A 1 96 ? 9.823 -18.220 -12.864 1.00 48.25 96 ARG A CA 1
ATOM 701 C C . ARG A 1 96 ? 10.739 -17.526 -11.852 1.00 48.25 96 ARG A C 1
ATOM 703 O O . ARG A 1 96 ? 11.909 -17.327 -12.153 1.00 48.25 96 ARG A O 1
ATOM 710 N N . HIS A 1 97 ? 10.259 -17.234 -10.643 1.00 45.16 97 HIS A N 1
ATOM 711 C CA . HIS A 1 97 ? 11.072 -16.678 -9.559 1.00 45.16 97 HIS A CA 1
ATOM 712 C C . HIS A 1 97 ? 11.056 -17.621 -8.353 1.00 45.16 97 HIS A C 1
ATOM 714 O O . HIS A 1 97 ? 10.330 -17.403 -7.384 1.00 45.16 97 HIS A O 1
ATOM 720 N N . GLN A 1 98 ? 11.883 -18.671 -8.397 1.00 37.97 98 GLN A N 1
ATOM 721 C CA . GLN A 1 98 ? 12.271 -19.374 -7.176 1.00 37.97 98 GLN A CA 1
ATOM 722 C C . GLN A 1 98 ? 12.987 -18.367 -6.265 1.00 37.97 98 GLN A C 1
ATOM 724 O O . GLN A 1 98 ? 14.137 -18.004 -6.502 1.00 37.97 98 GLN A O 1
ATOM 729 N N . TRP A 1 99 ? 12.300 -17.900 -5.222 1.00 37.25 99 TRP A N 1
ATOM 730 C CA . TRP A 1 99 ? 12.966 -17.435 -4.012 1.00 37.25 99 TRP A CA 1
ATOM 731 C C . TRP A 1 99 ? 13.672 -18.653 -3.421 1.00 37.25 99 TRP A C 1
ATOM 733 O O . TRP A 1 99 ? 13.038 -19.533 -2.836 1.00 37.25 99 TRP A O 1
ATOM 743 N N . SER A 1 100 ? 14.980 -18.748 -3.645 1.00 33.50 100 SER A N 1
ATOM 744 C CA . SER A 1 100 ? 15.810 -19.766 -3.020 1.00 33.50 100 SER A CA 1
ATOM 745 C C . SER A 1 100 ? 15.689 -19.626 -1.505 1.00 33.50 100 SER A C 1
ATOM 747 O O . SER A 1 100 ? 16.138 -18.638 -0.923 1.00 33.50 100 SER A O 1
ATOM 749 N N . ARG A 1 101 ? 15.102 -20.636 -0.861 1.00 41.78 101 ARG A N 1
ATOM 750 C CA . ARG A 1 101 ? 15.352 -20.902 0.554 1.00 41.78 101 ARG A CA 1
ATOM 751 C C . ARG A 1 101 ? 16.861 -21.118 0.718 1.00 41.78 101 ARG A C 1
ATOM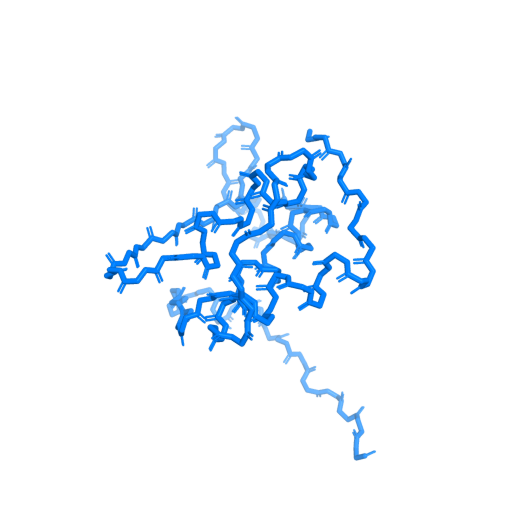 753 O O . ARG A 1 101 ? 17.383 -22.123 0.252 1.00 41.78 101 ARG A O 1
ATOM 760 N N . ALA A 1 102 ? 17.526 -20.212 1.417 1.00 32.66 102 ALA A N 1
ATOM 761 C CA . ALA A 1 102 ? 18.745 -20.473 2.177 1.00 32.66 102 ALA A CA 1
ATOM 762 C C . ALA A 1 102 ? 18.491 -19.827 3.550 1.00 32.66 1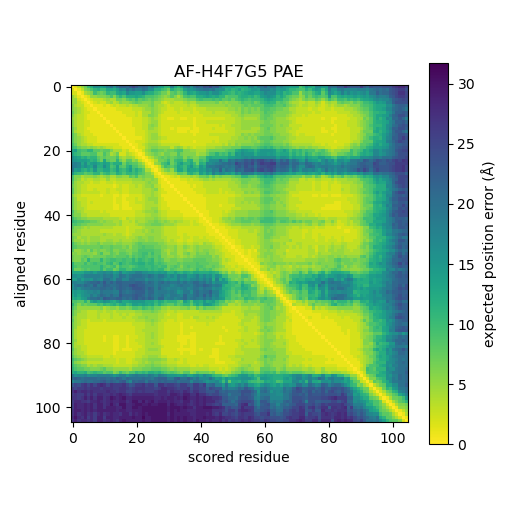02 ALA A C 1
ATOM 764 O O . ALA A 1 102 ? 18.237 -18.631 3.612 1.00 32.66 102 ALA A O 1
ATOM 765 N N . HIS A 1 103 ? 18.122 -20.628 4.559 1.00 34.88 103 HIS A N 1
ATOM 766 C CA . HIS A 1 103 ? 18.957 -20.876 5.750 1.00 34.88 103 HIS A CA 1
ATOM 767 C C . HIS A 1 103 ? 19.415 -19.550 6.392 1.00 34.88 103 HIS A C 1
ATOM 769 O O . HIS A 1 103 ? 20.180 -18.807 5.796 1.00 34.88 103 HIS A O 1
ATOM 775 N N . LEU A 1 104 ? 18.966 -19.199 7.596 1.00 31.88 104 LEU A N 1
ATOM 776 C CA . LEU A 1 104 ? 19.289 -19.930 8.820 1.00 31.88 104 LEU A CA 1
ATOM 777 C C . LEU A 1 104 ? 18.193 -19.824 9.896 1.00 31.88 104 LEU A C 1
ATOM 779 O O . LEU A 1 104 ? 17.433 -18.859 9.953 1.00 31.88 104 LEU A O 1
ATOM 783 N N . SER A 1 105 ? 18.173 -20.891 10.694 1.00 36.19 105 SER A N 1
ATOM 784 C CA . SER A 1 105 ? 17.747 -21.014 12.094 1.00 36.19 105 SER A CA 1
ATOM 785 C C . SER A 1 105 ? 18.083 -19.826 12.986 1.00 36.19 105 SER A C 1
ATOM 787 O O . SER A 1 105 ? 19.206 -19.298 12.810 1.00 36.19 105 SER A O 1
#

Sequence (105 aa):
MHTIEISAATWKHLLDFRQGVVDMVPLSDPAFAIYGPIAGARASFVLAQVGQSLDGRITTPSGDARDVSGPDGLAHLHRCRALVDAVIVGATTNARHQWSRAHLS

Mean predicted aligned error: 9.53 Å

Secondary structure (DSSP, 8-state):
-------HHHHHHHHHHHTTSSPPPPTTSHHHHHHHHHHT--S----------TTS-SS-TTS--TTSSHHHHHHHHHHHHHHSS-----HHHHTT---------

Nearest PDB stru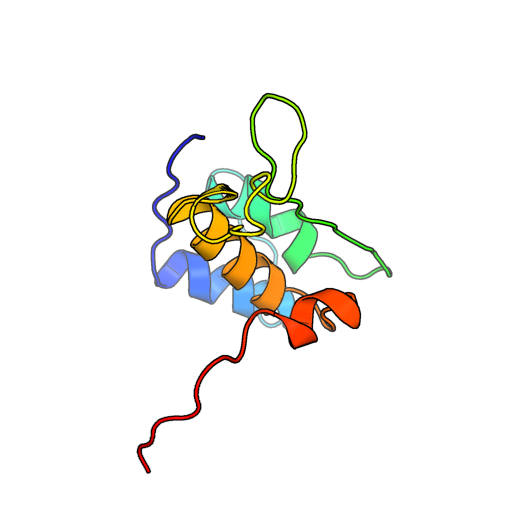ctures (foldseek):
  1cgm-assembly1_E-1  TM=1.745E-01  e=2.053E+00  Cucumber green mottle mosaic virus

Foldseek 3Di:
DDDADADPVNLVVLLCLLVVVDPDDDPPRPVCVPSVCLSNDPDDDDDDDAQADPVGHCADPVRHNPPRQPPRSVVVVVSSVSSDPDDDDDPVVCVPDPPDDDDDD

Solvent-accessible surface area (backbone atoms only — not comparable to full-atom values): 7014 Å² total; per-residue (Å²): 132,86,86,77,89,75,50,72,66,60,51,49,50,48,53,35,32,49,71,64,77,44,77,93,74,73,70,85,42,73,65,43,64,68,44,37,67,58,25,65,55,83,68,94,80,85,85,86,88,80,55,44,43,97,90,66,41,61,47,45,96,89,65,55,46,84,73,49,40,52,71,68,47,49,52,48,50,54,53,53,60,73,54,46,96,76,86,89,76,62,77,74,61,58,77,76,55,77,79,74,86,71,87,81,135